Protein AF-A0A1F9M390-F1 (afdb_monomer_lite)

pLDDT: mean 76.57, std 12.79, range [40.53, 91.0]

Sequence (177 aa):
MNHLLQEVDRGLRELALLAEAMAAYKKGFNERFLNVLRVGGFAALLVFFFGDLLTKHFLGMPDTVLLAALADGTLGRQHLIGPLVGVLLVLVCMSMFVQRWLIPSYIRRSLAALDRLLPLETAYKQDLWERVRSQVQQCIATQGRRHLRTSHNRNVRRVQRFVAGDLRRLYERIKPG

Radius of gyration: 25.34 Å; chains: 1; bounding box: 54×38×75 Å

Secondary structure (DSSP, 8-state):
-HHHHHHHHHHHHHHHHHHHHHHHHHHHHHHHHHHHHHHHHHHHHHHHHHHHHHHHHHH---SS-HHHHHHTT---THHHHHHHHHHHHHHHHHHHHIIIIIHHHHHHHHHHTGGGSS---SHHHHHHHHHHHHHHHHHHHHHHHHHHHS-THHHHHHHHHIIIIIHHHHHHHHS--

Structure (mmCIF, N/CA/C/O backbone):
data_AF-A0A1F9M390-F1
#
_entry.id   AF-A0A1F9M390-F1
#
loop_
_atom_site.group_PDB
_atom_site.id
_atom_site.type_symbol
_atom_site.label_atom_id
_atom_site.label_alt_id
_atom_site.label_comp_id
_atom_site.label_asym_id
_atom_site.label_entity_id
_atom_site.label_seq_id
_atom_site.pdbx_PDB_ins_code
_atom_site.Cartn_x
_atom_site.Cartn_y
_atom_site.Cartn_z
_atom_site.occupancy
_atom_site.B_iso_or_equiv
_atom_site.auth_seq_id
_atom_site.auth_comp_id
_atom_site.auth_asym_id
_atom_site.auth_atom_id
_atom_site.pdbx_PDB_model_num
ATOM 1 N N . MET A 1 1 ? -17.502 -10.816 44.641 1.00 50.28 1 MET A N 1
ATOM 2 C CA . MET A 1 1 ? -16.683 -11.544 43.641 1.00 50.28 1 MET A CA 1
ATOM 3 C C . MET A 1 1 ? -17.261 -11.515 42.224 1.00 50.28 1 MET A C 1
ATOM 5 O O . MET A 1 1 ? -16.470 -11.393 41.302 1.00 50.28 1 MET A O 1
ATOM 9 N N . ASN A 1 2 ? -18.589 -11.528 42.022 1.00 59.47 2 ASN A N 1
ATOM 10 C CA . ASN A 1 2 ? -19.184 -11.482 40.672 1.00 59.47 2 ASN A CA 1
ATOM 11 C C . ASN A 1 2 ? -18.911 -10.191 39.873 1.00 59.47 2 ASN A C 1
ATOM 13 O O . ASN A 1 2 ? -18.670 -10.278 38.676 1.00 59.47 2 ASN A O 1
ATOM 17 N N . HIS A 1 3 ? -18.887 -9.015 40.511 1.00 60.03 3 HIS A N 1
ATOM 18 C CA . HIS A 1 3 ? -18.710 -7.736 39.802 1.00 60.03 3 HIS A CA 1
ATOM 19 C C . HIS A 1 3 ? -17.326 -7.591 39.145 1.00 60.03 3 HIS A C 1
ATOM 21 O O . HIS A 1 3 ? -17.231 -7.243 37.975 1.00 60.03 3 HIS A O 1
ATOM 27 N N . LEU A 1 4 ? -16.258 -7.957 39.867 1.00 64.06 4 LEU A N 1
ATOM 28 C CA . LEU A 1 4 ? -14.880 -7.895 39.360 1.00 64.06 4 LEU A CA 1
ATOM 29 C C . LEU A 1 4 ? -14.652 -8.845 38.176 1.00 64.06 4 LEU A C 1
ATOM 31 O O . LEU A 1 4 ? -14.002 -8.477 37.205 1.00 64.06 4 LEU A O 1
ATOM 35 N N . LEU A 1 5 ? -15.212 -10.058 38.224 1.00 69.44 5 LEU A N 1
ATOM 36 C CA . LEU A 1 5 ? -15.120 -11.010 37.111 1.00 69.44 5 LEU A CA 1
ATOM 37 C C . LEU A 1 5 ? -15.881 -10.513 35.876 1.00 69.44 5 LEU A C 1
ATOM 39 O O . LEU A 1 5 ? -15.419 -10.698 34.753 1.00 69.44 5 LEU A O 1
ATOM 43 N N . GLN A 1 6 ? -17.018 -9.850 36.080 1.00 72.56 6 GLN A N 1
ATOM 44 C CA . GLN A 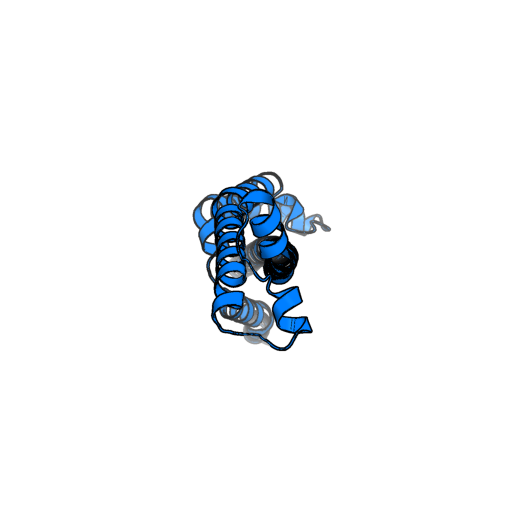1 6 ? -17.846 -9.321 35.001 1.00 72.56 6 GLN A CA 1
ATOM 45 C C . GLN A 1 6 ? -17.215 -8.087 34.334 1.00 72.56 6 GLN A C 1
ATOM 47 O O . GLN A 1 6 ? -17.271 -7.954 33.112 1.00 72.56 6 GLN A O 1
ATOM 52 N N . GLU A 1 7 ? -16.555 -7.221 35.106 1.00 75.38 7 GLU A N 1
ATOM 53 C CA . GLU A 1 7 ? -15.761 -6.101 34.583 1.00 75.38 7 GLU A CA 1
ATOM 54 C C . GLU A 1 7 ? -14.538 -6.581 33.797 1.00 75.38 7 GLU A C 1
ATOM 56 O O . GLU A 1 7 ? -14.260 -6.065 32.714 1.00 75.38 7 GLU A O 1
ATOM 61 N N . VAL A 1 8 ? -13.841 -7.607 34.296 1.00 75.06 8 VAL A N 1
ATOM 62 C CA . VAL A 1 8 ? -12.695 -8.209 33.600 1.00 75.06 8 VAL A CA 1
ATOM 63 C C . VAL A 1 8 ? -13.128 -8.887 32.298 1.00 75.06 8 VAL A C 1
ATOM 65 O O . VAL A 1 8 ? -12.497 -8.662 31.265 1.00 75.06 8 VAL A O 1
ATOM 68 N N . ASP A 1 9 ? -14.217 -9.666 32.303 1.00 74.44 9 ASP A N 1
ATOM 69 C CA . ASP A 1 9 ? -14.745 -10.304 31.086 1.00 74.44 9 ASP A CA 1
ATOM 70 C C . ASP A 1 9 ? -15.158 -9.252 30.045 1.00 74.44 9 ASP A C 1
ATOM 72 O O . ASP A 1 9 ? -14.854 -9.382 28.859 1.00 74.44 9 ASP A O 1
ATOM 76 N N . ARG A 1 10 ? -15.777 -8.153 30.489 1.00 78.50 10 ARG A N 1
ATOM 77 C CA . ARG A 1 10 ? -16.141 -7.032 29.617 1.00 78.50 10 ARG A CA 1
ATOM 78 C C . ARG A 1 10 ? -14.915 -6.342 29.019 1.00 78.50 10 ARG A C 1
ATOM 80 O O . ARG A 1 10 ? -14.861 -6.174 27.802 1.00 78.50 10 ARG A O 1
ATOM 87 N N . GLY A 1 11 ? -13.922 -6.000 29.840 1.00 76.88 11 GLY A N 1
ATOM 88 C CA . GLY A 1 11 ? -12.683 -5.372 29.375 1.00 76.88 11 GLY A CA 1
ATOM 89 C C . GLY A 1 11 ? -11.916 -6.255 28.388 1.00 76.88 11 GLY A C 1
ATOM 90 O O . GLY A 1 11 ? -11.410 -5.768 27.378 1.00 76.88 11 GLY A O 1
ATOM 91 N N . LEU A 1 12 ? -11.897 -7.573 28.611 1.00 77.31 12 LEU A N 1
ATOM 92 C CA . LEU A 1 12 ? -11.313 -8.538 27.677 1.00 77.31 12 LEU A CA 1
ATOM 93 C C . LEU A 1 12 ? -12.029 -8.543 26.323 1.00 77.31 12 LEU A C 1
ATOM 95 O O . LEU A 1 12 ? -11.367 -8.570 25.284 1.00 77.31 12 LEU A O 1
ATOM 99 N N . ARG A 1 13 ? -13.366 -8.489 26.314 1.00 78.81 13 ARG A N 1
ATOM 100 C CA . ARG A 1 13 ? -14.151 -8.436 25.070 1.00 78.81 13 ARG A CA 1
ATOM 101 C C . ARG A 1 13 ? -13.933 -7.132 24.307 1.00 78.81 13 ARG A C 1
ATOM 103 O O . ARG A 1 13 ? -13.787 -7.170 23.088 1.00 78.81 13 ARG A O 1
ATOM 110 N N . GLU A 1 14 ? -13.867 -6.000 25.003 1.00 80.81 14 GLU A N 1
ATOM 111 C CA . GLU A 1 14 ? -13.573 -4.694 24.397 1.00 80.81 14 GLU A CA 1
ATOM 112 C C . GLU A 1 14 ? -12.178 -4.680 23.753 1.00 80.81 14 GLU A C 1
ATOM 114 O O . GLU A 1 14 ? -12.012 -4.269 22.602 1.00 80.81 14 GLU A O 1
ATOM 119 N N . LEU A 1 15 ? -11.180 -5.225 24.453 1.00 78.81 15 LEU A N 1
ATOM 120 C CA . LEU A 1 15 ? -9.802 -5.311 23.972 1.00 78.81 15 LEU A CA 1
ATOM 121 C C . LEU A 1 15 ? -9.664 -6.292 22.795 1.00 78.81 15 LEU A C 1
ATOM 123 O O . LEU A 1 15 ? -8.925 -6.023 21.844 1.00 78.81 15 LEU A O 1
ATOM 127 N N . ALA A 1 16 ? -10.418 -7.395 22.810 1.00 77.50 16 ALA A N 1
ATOM 128 C CA . ALA A 1 16 ? -10.508 -8.324 21.687 1.00 77.50 16 ALA A CA 1
ATOM 129 C C . ALA A 1 16 ? -11.116 -7.656 20.443 1.00 77.50 16 ALA A C 1
ATOM 131 O O . ALA A 1 16 ? -10.563 -7.799 19.352 1.00 77.50 16 ALA A O 1
ATOM 132 N N . LEU A 1 17 ? -12.190 -6.876 20.605 1.00 82.00 17 LEU A N 1
ATOM 133 C CA . LEU A 1 17 ? -12.828 -6.146 19.506 1.00 82.00 17 LEU A CA 1
ATOM 134 C C . LEU A 1 17 ? -11.901 -5.063 18.928 1.00 82.00 17 LEU A C 1
ATOM 136 O O . LEU A 1 17 ? -11.788 -4.927 17.709 1.00 82.00 17 LEU A O 1
ATOM 140 N N . LEU A 1 18 ? -11.170 -4.342 19.785 1.00 81.19 18 LEU A N 1
ATOM 141 C CA . LEU A 1 18 ? -10.143 -3.386 19.360 1.00 81.19 18 LEU A CA 1
ATOM 142 C C . LEU A 1 18 ? -9.046 -4.081 18.542 1.00 81.19 18 LEU A C 1
ATOM 144 O O . LEU A 1 18 ? -8.651 -3.599 17.476 1.00 81.19 18 LEU A O 1
ATOM 148 N N . ALA A 1 19 ? -8.561 -5.231 19.017 1.00 77.75 19 ALA A N 1
ATOM 149 C CA . ALA A 1 19 ? -7.553 -6.017 18.315 1.00 77.75 19 ALA A CA 1
ATOM 150 C C . ALA A 1 19 ? -8.066 -6.534 16.959 1.00 77.75 19 ALA A C 1
ATOM 152 O O . ALA A 1 19 ? -7.320 -6.504 15.976 1.00 77.75 19 ALA A O 1
ATOM 153 N N . GLU A 1 20 ? -9.329 -6.961 16.885 1.00 79.50 20 GLU A N 1
ATOM 154 C CA . GLU A 1 20 ? -9.993 -7.391 15.651 1.00 79.50 20 GLU A CA 1
ATOM 155 C C . GLU A 1 20 ? -10.080 -6.234 14.640 1.00 79.50 20 GLU A C 1
ATOM 157 O O . GLU A 1 20 ? -9.647 -6.383 13.494 1.00 79.50 20 GLU A O 1
ATOM 162 N N . ALA A 1 21 ? -10.514 -5.047 15.083 1.00 82.50 21 ALA A N 1
ATOM 163 C CA . ALA A 1 21 ? -10.591 -3.842 14.254 1.00 82.50 21 ALA A CA 1
ATOM 164 C C . ALA A 1 21 ? -9.219 -3.430 13.699 1.00 82.50 21 ALA A C 1
ATOM 166 O O . ALA A 1 21 ? -9.070 -3.146 12.508 1.00 82.50 21 ALA A O 1
ATOM 167 N N . MET A 1 22 ? -8.184 -3.441 14.543 1.00 82.00 22 MET A N 1
ATOM 168 C CA . MET A 1 22 ? -6.819 -3.098 14.134 1.00 82.00 22 MET A CA 1
ATOM 169 C C . MET A 1 22 ? -6.209 -4.154 13.199 1.00 82.00 22 MET A C 1
ATOM 171 O O . MET A 1 22 ? -5.457 -3.812 12.278 1.00 82.00 22 MET A O 1
ATOM 175 N N . ALA A 1 23 ? -6.547 -5.433 13.386 1.00 79.69 23 ALA A N 1
ATOM 176 C CA . ALA A 1 23 ? -6.148 -6.503 12.479 1.00 79.69 23 ALA A CA 1
ATOM 177 C C . ALA A 1 23 ? -6.811 -6.349 11.101 1.00 79.69 23 ALA A C 1
ATOM 179 O O . ALA A 1 23 ? -6.116 -6.453 10.085 1.00 79.69 23 ALA A O 1
ATOM 180 N N . ALA A 1 24 ? -8.110 -6.038 11.059 1.00 83.75 24 ALA A N 1
ATOM 181 C CA . ALA A 1 24 ? -8.844 -5.758 9.828 1.00 83.75 24 ALA A CA 1
ATOM 182 C C . ALA A 1 24 ? -8.289 -4.519 9.106 1.00 83.75 24 ALA A C 1
ATOM 184 O O . ALA A 1 24 ? -7.985 -4.580 7.912 1.00 83.75 24 ALA A O 1
ATOM 185 N N . TYR A 1 25 ? -8.031 -3.434 9.845 1.00 84.25 25 TYR A N 1
ATOM 186 C CA . TYR A 1 25 ? -7.390 -2.222 9.330 1.00 84.25 25 TYR A CA 1
ATOM 187 C C . TYR A 1 25 ? -6.045 -2.522 8.654 1.00 84.25 25 TYR A C 1
ATOM 189 O O . TYR A 1 25 ? -5.788 -2.063 7.538 1.00 84.25 25 TYR A O 1
ATOM 197 N N . LYS A 1 26 ? -5.188 -3.331 9.286 1.00 82.81 26 LYS A N 1
ATOM 198 C CA . LYS A 1 26 ? -3.898 -3.721 8.702 1.00 82.81 26 LYS A CA 1
ATOM 199 C C . LYS A 1 26 ? -4.064 -4.648 7.493 1.00 82.81 26 LYS A C 1
ATOM 201 O O . LYS A 1 26 ? -3.341 -4.494 6.507 1.00 82.81 26 LYS A O 1
ATOM 206 N N . LYS A 1 27 ? -4.990 -5.609 7.555 1.00 83.88 27 LYS A N 1
ATOM 207 C CA . LYS A 1 27 ? -5.261 -6.547 6.456 1.00 83.88 27 LYS A CA 1
ATOM 208 C C . LYS A 1 27 ? -5.710 -5.802 5.196 1.00 83.88 27 LYS A C 1
ATOM 210 O O . LYS A 1 27 ? -5.107 -6.003 4.145 1.00 83.88 27 LYS A O 1
ATOM 215 N N . GLY A 1 28 ? -6.661 -4.875 5.323 1.00 85.94 28 GLY A N 1
ATOM 216 C CA . GLY A 1 28 ? -7.144 -4.069 4.198 1.00 85.94 28 GLY A CA 1
ATOM 217 C C . GLY A 1 28 ? -6.054 -3.195 3.562 1.00 85.94 28 GLY A C 1
ATOM 218 O O . GLY A 1 28 ? -6.028 -3.015 2.343 1.00 85.94 28 GLY A O 1
ATOM 219 N N . PHE A 1 29 ? -5.093 -2.701 4.353 1.00 86.56 29 PHE A N 1
ATOM 220 C CA . PHE A 1 29 ? -3.940 -1.986 3.805 1.00 86.56 29 PHE A CA 1
ATOM 221 C C . PHE A 1 29 ? -3.013 -2.927 3.038 1.00 86.56 29 PHE A C 1
ATOM 223 O O . PHE A 1 29 ? -2.603 -2.598 1.927 1.00 86.56 29 PHE A O 1
ATOM 230 N N . ASN A 1 30 ? -2.697 -4.092 3.610 1.00 82.19 30 ASN A N 1
ATOM 231 C CA . ASN A 1 30 ? -1.826 -5.078 2.974 1.00 82.19 30 ASN A CA 1
ATOM 232 C C . ASN A 1 30 ? -2.379 -5.541 1.625 1.00 82.19 30 ASN A C 1
ATOM 234 O O . ASN A 1 30 ? -1.611 -5.659 0.680 1.00 82.19 30 ASN A O 1
ATOM 238 N N . GLU A 1 31 ? -3.688 -5.759 1.508 1.00 86.94 31 GLU A N 1
ATOM 239 C CA . GLU A 1 31 ? -4.320 -6.123 0.235 1.00 86.94 31 GLU A CA 1
ATOM 240 C C . GLU A 1 31 ? -4.124 -5.034 -0.829 1.00 86.94 31 GLU A C 1
ATOM 242 O O . GLU A 1 31 ? -3.702 -5.323 -1.950 1.00 86.94 31 GLU A O 1
ATOM 247 N N . ARG A 1 32 ? -4.331 -3.760 -0.470 1.00 86.69 32 ARG A N 1
ATOM 248 C CA . ARG A 1 32 ? -4.083 -2.634 -1.387 1.00 86.69 32 ARG A CA 1
ATOM 249 C C . ARG A 1 32 ? -2.605 -2.481 -1.733 1.00 86.69 32 ARG A C 1
ATOM 251 O O . ARG A 1 32 ? -2.274 -2.237 -2.889 1.00 86.69 32 ARG A O 1
ATOM 258 N N . PHE A 1 33 ? -1.723 -2.634 -0.752 1.00 83.25 33 PHE A N 1
ATOM 259 C CA . PHE A 1 33 ? -0.279 -2.554 -0.945 1.00 83.25 33 PHE A CA 1
ATOM 260 C C . PHE A 1 33 ? 0.238 -3.679 -1.850 1.00 83.25 33 PHE A C 1
ATOM 262 O O . PHE A 1 33 ? 1.012 -3.412 -2.764 1.00 83.25 33 PHE A O 1
ATOM 269 N N . LEU A 1 34 ? -0.240 -4.913 -1.663 1.00 82.62 34 LEU A N 1
ATOM 270 C CA . LEU A 1 34 ? 0.070 -6.044 -2.540 1.00 82.62 34 LEU A CA 1
ATOM 271 C C . LEU A 1 34 ? -0.430 -5.807 -3.964 1.00 82.62 34 LEU A C 1
ATOM 273 O O . LEU A 1 34 ? 0.259 -6.173 -4.912 1.00 82.62 34 LEU A O 1
ATOM 277 N N . ASN A 1 35 ? -1.591 -5.170 -4.127 1.00 85.12 35 ASN A N 1
ATOM 278 C CA . ASN A 1 35 ? -2.082 -4.816 -5.452 1.00 85.12 35 ASN A CA 1
ATOM 279 C C . ASN A 1 35 ? -1.173 -3.776 -6.132 1.00 85.12 35 ASN A C 1
ATOM 281 O O . ASN A 1 35 ? -0.812 -3.944 -7.292 1.00 85.12 35 ASN A O 1
ATOM 285 N N . VAL A 1 36 ? -0.713 -2.756 -5.396 1.00 82.88 36 VAL A N 1
ATOM 286 C CA . VAL A 1 36 ? 0.272 -1.779 -5.905 1.00 82.88 36 VAL A CA 1
ATOM 287 C C . VAL A 1 36 ? 1.598 -2.454 -6.262 1.00 82.88 36 VAL A C 1
ATOM 289 O O . VAL A 1 36 ? 2.133 -2.188 -7.334 1.00 82.88 36 VAL A O 1
ATOM 292 N N . LEU A 1 37 ? 2.104 -3.356 -5.415 1.00 80.38 37 LEU A N 1
ATOM 293 C CA . LEU A 1 37 ? 3.309 -4.138 -5.706 1.00 80.38 37 LEU A CA 1
ATOM 294 C C . LEU A 1 37 ? 3.145 -5.002 -6.955 1.00 80.38 37 LEU A C 1
ATOM 296 O O . LEU A 1 37 ? 4.054 -5.052 -7.774 1.00 80.38 37 LEU A O 1
ATOM 300 N N . ARG A 1 38 ? 1.995 -5.663 -7.121 1.00 85.25 38 ARG A N 1
ATOM 301 C CA . ARG A 1 38 ? 1.702 -6.472 -8.307 1.00 85.25 38 ARG A CA 1
ATOM 302 C C . ARG A 1 38 ? 1.701 -5.599 -9.558 1.00 85.25 38 ARG A C 1
ATOM 304 O O . ARG A 1 38 ? 2.443 -5.886 -10.489 1.00 85.25 38 ARG A O 1
ATOM 311 N N . VAL A 1 39 ? 0.915 -4.522 -9.562 1.00 87.44 39 VAL A N 1
ATOM 312 C CA . VAL A 1 39 ? 0.786 -3.619 -10.715 1.00 87.44 39 VAL A CA 1
ATOM 313 C C . VAL A 1 39 ? 2.121 -2.971 -11.065 1.00 87.44 39 VAL A C 1
ATOM 315 O O . VAL A 1 39 ? 2.525 -3.001 -12.222 1.00 87.44 39 VAL A O 1
ATOM 318 N N . GLY A 1 40 ? 2.841 -2.412 -10.093 1.00 84.12 40 GLY A N 1
ATOM 319 C CA . GLY A 1 40 ? 4.117 -1.779 -10.409 1.00 84.12 40 GLY A CA 1
ATOM 320 C C . GLY A 1 40 ? 5.266 -2.772 -10.604 1.00 84.12 40 GLY A C 1
ATOM 321 O O . GLY A 1 40 ? 6.232 -2.421 -11.265 1.00 84.12 40 GLY A O 1
ATOM 322 N N . GLY A 1 41 ? 5.151 -4.017 -10.131 1.00 81.88 41 GLY A N 1
ATOM 323 C CA . GLY A 1 41 ? 6.033 -5.115 -10.535 1.00 81.88 41 GLY A CA 1
ATOM 324 C C . GLY A 1 41 ? 5.855 -5.468 -12.014 1.00 81.88 41 GLY A C 1
ATOM 325 O O . GLY A 1 41 ? 6.841 -5.564 -12.741 1.00 81.88 41 GLY A O 1
ATOM 326 N N . PHE A 1 42 ? 4.608 -5.557 -12.491 1.00 90.31 42 PHE A N 1
ATOM 327 C CA . PHE A 1 42 ? 4.317 -5.671 -13.925 1.00 90.31 42 PHE A CA 1
ATOM 328 C C . PHE A 1 42 ? 4.831 -4.460 -14.710 1.00 90.31 42 PHE A C 1
ATOM 330 O O . PHE A 1 42 ? 5.457 -4.633 -15.751 1.00 90.31 42 PHE A O 1
ATOM 337 N N . ALA A 1 43 ? 4.634 -3.241 -14.201 1.00 89.56 43 ALA A N 1
ATOM 338 C CA . ALA A 1 43 ? 5.160 -2.037 -14.842 1.00 89.56 43 ALA A CA 1
ATOM 339 C C . ALA A 1 43 ? 6.697 -2.041 -14.910 1.00 89.56 43 ALA A C 1
ATOM 341 O O . ALA A 1 43 ? 7.260 -1.679 -15.936 1.00 89.56 43 ALA A O 1
ATOM 342 N N . ALA A 1 44 ? 7.378 -2.488 -13.852 1.00 86.50 44 ALA A N 1
ATOM 343 C CA . ALA A 1 44 ? 8.831 -2.614 -13.834 1.00 86.50 44 ALA A CA 1
ATOM 344 C C . ALA A 1 44 ? 9.323 -3.632 -14.869 1.00 86.50 44 ALA A C 1
ATOM 346 O O . ALA A 1 44 ? 10.281 -3.346 -15.578 1.00 86.50 44 ALA A O 1
ATOM 347 N N . LEU A 1 45 ? 8.647 -4.777 -15.011 1.00 88.81 45 LEU A N 1
ATOM 348 C CA . LEU A 1 45 ? 8.959 -5.748 -16.065 1.00 88.81 45 LEU A CA 1
ATOM 349 C C . LEU A 1 45 ? 8.783 -5.142 -17.460 1.00 88.81 45 LEU A C 1
ATOM 351 O O . LEU A 1 45 ? 9.669 -5.277 -18.298 1.00 88.81 45 LEU A O 1
ATOM 355 N N . LEU A 1 46 ? 7.681 -4.431 -17.704 1.00 91.00 46 LEU A N 1
ATOM 356 C CA . LEU A 1 46 ? 7.461 -3.759 -18.985 1.00 91.00 46 LEU A CA 1
ATOM 357 C C . LEU A 1 46 ? 8.552 -2.724 -19.275 1.00 91.00 46 LEU A C 1
ATOM 359 O O . LEU A 1 46 ? 9.103 -2.712 -20.369 1.00 91.00 46 LEU A O 1
ATOM 363 N N . VAL A 1 47 ? 8.916 -1.899 -18.294 1.00 89.56 47 VAL A N 1
ATOM 364 C CA . VAL A 1 47 ? 9.995 -0.911 -18.446 1.00 89.56 47 VAL A CA 1
ATOM 365 C C . VAL A 1 47 ? 11.358 -1.581 -18.628 1.00 89.56 47 VAL A C 1
ATOM 367 O O . VAL A 1 47 ? 12.190 -1.062 -19.362 1.00 89.56 47 VAL A O 1
ATOM 370 N N . PHE A 1 48 ? 11.596 -2.741 -18.022 1.00 87.25 48 PHE A N 1
ATOM 371 C CA . PHE A 1 48 ? 12.838 -3.482 -18.223 1.00 87.25 48 PHE A CA 1
ATOM 372 C C . PHE A 1 48 ? 12.985 -3.972 -19.670 1.00 87.25 48 PHE A C 1
ATOM 374 O O . PHE A 1 48 ? 14.035 -3.792 -20.273 1.00 87.25 48 PHE A O 1
ATOM 381 N N . PHE A 1 49 ? 11.939 -4.572 -20.240 1.00 86.94 49 PHE A N 1
ATOM 382 C CA . PHE A 1 49 ? 12.016 -5.144 -21.589 1.00 86.94 49 PHE A CA 1
ATOM 383 C C . PHE A 1 49 ? 11.786 -4.134 -22.714 1.00 86.94 49 PHE A C 1
ATOM 385 O O . PHE A 1 49 ? 12.306 -4.329 -23.805 1.00 86.94 49 PHE A O 1
ATOM 392 N N . PHE A 1 50 ? 10.983 -3.097 -22.470 1.00 87.81 50 PHE A N 1
ATOM 393 C CA . PHE A 1 50 ? 10.535 -2.157 -23.503 1.00 87.81 50 PHE A CA 1
ATOM 394 C C . PHE A 1 50 ? 10.919 -0.702 -23.218 1.00 87.81 50 PHE A C 1
ATOM 396 O O . PHE A 1 50 ? 10.650 0.180 -24.034 1.00 87.81 50 PHE A O 1
ATOM 403 N N . GLY A 1 51 ? 11.507 -0.402 -22.058 1.00 83.69 51 GLY A N 1
ATOM 404 C CA . GLY A 1 51 ? 11.858 0.973 -21.698 1.00 83.69 51 GLY A CA 1
ATOM 405 C C . GLY A 1 51 ? 12.928 1.560 -22.611 1.00 83.69 51 GLY A C 1
ATOM 406 O O . GLY A 1 51 ? 12.869 2.738 -22.947 1.00 83.69 51 GLY A O 1
ATOM 407 N N . ASP A 1 52 ? 13.858 0.733 -23.067 1.00 83.19 52 ASP A N 1
ATOM 408 C CA . ASP A 1 52 ? 14.927 1.101 -23.992 1.00 83.19 52 ASP A CA 1
ATOM 409 C C . ASP A 1 52 ? 14.443 1.357 -25.431 1.00 83.19 52 ASP A C 1
ATOM 411 O O . ASP A 1 52 ? 15.018 2.183 -26.137 1.00 83.19 52 ASP A O 1
ATOM 415 N N . LEU A 1 53 ? 13.353 0.716 -25.862 1.00 84.06 53 LEU A N 1
ATOM 416 C CA . LEU A 1 53 ? 12.667 1.042 -27.116 1.00 84.06 53 LEU A CA 1
ATOM 417 C C . LEU A 1 53 ? 12.091 2.457 -27.067 1.00 84.06 53 LEU A C 1
ATOM 419 O O . LEU A 1 53 ? 12.230 3.216 -28.026 1.00 84.06 53 LEU A O 1
ATOM 423 N N . LEU A 1 54 ? 11.480 2.827 -25.938 1.00 81.94 54 LEU A N 1
ATOM 424 C CA . LEU A 1 54 ? 10.968 4.180 -25.733 1.00 81.94 54 LEU A CA 1
ATOM 425 C C . LEU A 1 54 ? 12.116 5.190 -25.691 1.00 81.94 54 LEU A C 1
ATOM 427 O O . LEU A 1 54 ? 12.049 6.206 -26.380 1.00 81.94 54 LEU A O 1
ATOM 431 N N . THR A 1 55 ? 13.197 4.917 -24.953 1.00 80.94 55 THR A N 1
ATOM 432 C CA . THR A 1 55 ? 14.344 5.837 -24.941 1.00 80.94 55 THR A CA 1
ATOM 433 C C . THR A 1 55 ? 14.987 5.950 -26.316 1.00 80.94 55 THR A C 1
ATOM 435 O O . THR A 1 55 ? 15.313 7.059 -26.722 1.00 80.94 55 THR A O 1
ATOM 438 N N . LYS A 1 56 ? 15.095 4.860 -27.084 1.00 83.44 56 LYS A N 1
ATOM 439 C CA . LYS A 1 56 ? 15.626 4.917 -28.450 1.00 83.44 56 LYS A CA 1
ATOM 440 C C . LYS A 1 56 ? 14.744 5.768 -29.356 1.00 83.44 56 LYS A C 1
ATOM 442 O O . LYS A 1 56 ? 15.264 6.561 -30.133 1.00 83.44 56 LYS A O 1
ATOM 447 N N . HIS A 1 57 ? 13.425 5.648 -29.227 1.00 83.88 57 HIS A N 1
ATOM 448 C CA . HIS A 1 57 ? 12.482 6.431 -30.020 1.00 83.88 57 HIS A CA 1
ATOM 449 C C . HIS A 1 57 ? 12.519 7.933 -29.688 1.00 83.88 57 HIS A C 1
ATOM 451 O O . HIS A 1 57 ? 12.473 8.753 -30.599 1.00 83.88 57 HIS A O 1
ATOM 457 N N . PHE A 1 58 ? 12.629 8.304 -28.407 1.00 83.38 58 PHE A N 1
ATOM 458 C CA . PHE A 1 58 ? 12.585 9.711 -27.979 1.00 83.38 58 PHE A CA 1
ATOM 459 C C . PHE A 1 58 ? 13.954 10.403 -27.908 1.00 83.38 58 PHE A C 1
ATOM 461 O O . PHE A 1 58 ? 14.044 11.602 -28.152 1.00 83.38 58 PHE A O 1
ATOM 468 N N . LEU A 1 59 ? 15.007 9.677 -27.533 1.00 81.25 59 LEU A N 1
ATOM 469 C CA . LEU A 1 59 ? 16.345 10.214 -27.244 1.00 81.25 59 LEU A CA 1
ATOM 470 C C . LEU A 1 59 ? 17.402 9.738 -28.252 1.00 81.25 59 LEU A C 1
ATOM 472 O O . LEU A 1 59 ? 18.553 10.155 -28.160 1.00 81.25 59 LEU A O 1
ATOM 476 N N . GLY A 1 60 ? 17.047 8.847 -29.185 1.00 76.56 60 GLY A N 1
ATOM 477 C CA . GLY A 1 60 ? 17.980 8.285 -30.168 1.00 76.56 60 GLY A CA 1
ATOM 478 C C . GLY A 1 60 ? 18.998 7.295 -29.587 1.00 76.56 60 GLY A C 1
ATOM 479 O O . GLY A 1 60 ? 19.866 6.829 -30.314 1.00 76.56 60 GLY A O 1
ATOM 480 N N . MET A 1 61 ? 18.898 6.956 -28.297 1.00 73.12 61 MET A N 1
ATOM 481 C CA . MET A 1 61 ? 19.808 6.051 -27.584 1.00 73.12 61 MET A CA 1
ATOM 482 C C . MET A 1 61 ? 19.021 4.967 -26.832 1.00 73.12 61 MET A C 1
ATOM 484 O O . MET A 1 61 ? 17.954 5.268 -26.288 1.00 73.12 61 MET A O 1
ATOM 488 N N . PRO A 1 62 ? 19.540 3.735 -26.681 1.00 69.31 62 PRO A N 1
ATOM 489 C CA . PRO A 1 62 ? 20.840 3.223 -27.143 1.00 69.31 62 PRO A CA 1
ATOM 490 C C . PRO A 1 62 ? 20.831 2.727 -28.605 1.00 69.31 62 PRO A C 1
ATOM 492 O O . PRO A 1 62 ? 19.775 2.405 -29.148 1.00 69.31 62 PRO A O 1
ATOM 495 N N . ASP A 1 63 ? 22.013 2.608 -29.229 1.00 74.50 63 ASP A N 1
ATOM 496 C CA . ASP A 1 63 ? 22.169 2.117 -30.615 1.00 74.50 63 ASP A CA 1
ATOM 497 C C . ASP A 1 63 ? 21.555 0.721 -30.805 1.00 74.50 63 ASP A C 1
ATOM 499 O O . ASP A 1 63 ? 20.822 0.459 -31.765 1.00 74.50 63 ASP A O 1
ATOM 503 N N . THR A 1 64 ? 21.776 -0.159 -29.829 1.00 77.00 64 THR A N 1
ATOM 504 C CA . THR A 1 64 ? 21.232 -1.519 -29.763 1.00 77.00 64 THR A CA 1
ATOM 505 C C . THR A 1 64 ? 20.384 -1.686 -28.506 1.00 77.00 64 THR A C 1
ATOM 507 O O . THR A 1 64 ? 20.858 -1.538 -27.377 1.00 77.00 64 THR A O 1
ATOM 510 N N . VAL A 1 65 ? 19.104 -1.992 -28.720 1.00 84.62 65 VAL A N 1
ATOM 511 C CA . VAL A 1 65 ? 18.135 -2.269 -27.651 1.00 84.62 65 VAL A CA 1
ATOM 512 C C . VAL A 1 65 ? 18.352 -3.673 -27.088 1.00 84.62 65 VAL A C 1
ATOM 514 O O . VAL A 1 65 ? 18.763 -4.578 -27.811 1.00 84.62 65 VAL A O 1
ATOM 517 N N . LEU A 1 66 ? 18.054 -3.861 -25.807 1.00 83.38 66 LEU A N 1
ATOM 518 C CA . LEU A 1 66 ? 18.130 -5.102 -25.044 1.00 83.38 66 LEU A CA 1
ATOM 519 C C . LEU A 1 66 ? 17.485 -6.266 -25.793 1.00 83.38 66 LEU A C 1
ATOM 521 O O . LEU A 1 66 ? 18.106 -7.315 -25.914 1.00 83.38 66 LEU A O 1
ATOM 525 N N . LEU A 1 67 ? 16.261 -6.095 -26.302 1.00 84.50 67 LEU A N 1
ATOM 526 C CA . LEU A 1 67 ? 15.557 -7.169 -27.011 1.00 84.50 67 LEU A CA 1
ATOM 527 C C . LEU A 1 67 ? 16.278 -7.589 -28.298 1.00 8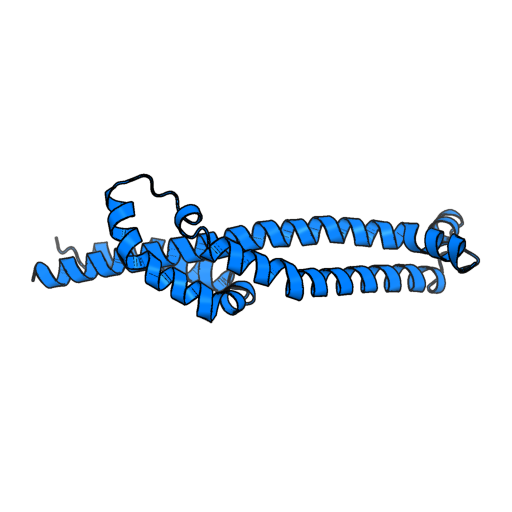4.50 67 LEU A C 1
ATOM 529 O O . LEU A 1 67 ? 16.335 -8.779 -28.594 1.00 84.50 67 LEU A O 1
ATOM 533 N N . ALA A 1 68 ? 16.867 -6.637 -29.025 1.00 82.06 68 ALA A N 1
ATOM 534 C CA . ALA A 1 68 ? 17.662 -6.927 -30.216 1.00 82.06 68 ALA A CA 1
ATOM 535 C C . ALA A 1 68 ? 18.982 -7.616 -29.839 1.00 82.06 68 ALA A C 1
ATOM 537 O O . ALA A 1 68 ? 19.301 -8.666 -30.378 1.00 82.06 68 ALA A O 1
ATOM 538 N N . ALA A 1 69 ? 19.692 -7.107 -28.827 1.00 83.69 69 ALA A N 1
ATOM 539 C CA . ALA A 1 69 ? 20.931 -7.712 -28.334 1.00 83.69 69 ALA A CA 1
ATOM 540 C C . ALA A 1 69 ? 20.719 -9.125 -27.751 1.00 83.69 69 ALA A C 1
ATOM 542 O O . ALA A 1 69 ? 21.598 -9.980 -27.849 1.00 83.69 69 ALA A O 1
ATOM 543 N N . LEU A 1 70 ? 19.553 -9.384 -27.149 1.00 85.25 70 LEU A N 1
ATOM 544 C CA . LEU A 1 70 ? 19.156 -10.706 -26.664 1.00 85.25 70 LEU A CA 1
ATOM 545 C C . LEU A 1 70 ? 18.869 -11.667 -27.823 1.00 85.25 70 LEU A C 1
ATOM 547 O O . LEU A 1 70 ? 19.289 -12.819 -27.756 1.00 85.25 70 LEU A O 1
ATOM 551 N N . ALA A 1 71 ? 18.182 -11.201 -28.869 1.00 87.12 71 ALA A N 1
ATOM 552 C CA . ALA A 1 71 ? 17.889 -12.000 -30.058 1.00 87.12 71 ALA A CA 1
ATOM 553 C C . ALA A 1 71 ? 19.157 -12.331 -30.862 1.00 87.12 71 ALA A C 1
ATOM 555 O O . ALA A 1 71 ? 19.321 -13.465 -31.306 1.00 87.12 71 ALA A O 1
ATOM 556 N N . ASP A 1 72 ? 20.079 -11.373 -30.972 1.00 86.56 72 ASP A N 1
ATOM 557 C CA . ASP A 1 72 ? 21.338 -11.520 -31.710 1.00 86.56 72 ASP A CA 1
ATOM 558 C C . ASP A 1 72 ? 22.431 -12.249 -30.903 1.00 86.56 72 ASP A C 1
ATOM 560 O O . ASP A 1 72 ? 23.530 -12.481 -31.403 1.00 86.56 72 ASP A O 1
ATOM 564 N N . GLY A 1 73 ? 22.170 -12.592 -29.635 1.00 83.75 73 GLY A N 1
ATOM 565 C CA . GLY A 1 73 ? 23.134 -13.262 -28.754 1.00 83.75 73 GLY A CA 1
ATOM 566 C C . GLY A 1 73 ? 24.331 -12.395 -28.337 1.00 83.75 73 GLY A C 1
ATOM 567 O O . GLY A 1 73 ? 25.284 -12.898 -27.745 1.00 83.75 73 GLY A O 1
ATOM 568 N N . THR A 1 74 ? 24.290 -11.087 -28.595 1.00 84.88 74 THR A N 1
ATOM 569 C CA . THR A 1 74 ? 25.372 -10.122 -28.325 1.00 84.88 74 THR A CA 1
ATOM 570 C C . THR A 1 74 ? 25.221 -9.427 -26.967 1.00 84.88 74 THR A C 1
ATOM 572 O O . THR A 1 74 ? 25.706 -8.315 -26.751 1.00 84.88 74 THR A O 1
ATOM 575 N N . LEU A 1 75 ? 24.543 -10.078 -26.017 1.00 82.44 75 LEU A N 1
ATOM 576 C CA . LEU A 1 75 ? 24.138 -9.483 -24.745 1.00 82.44 75 LEU A CA 1
ATOM 577 C C . LEU A 1 75 ? 25.339 -9.179 -23.830 1.00 82.44 75 LEU A C 1
ATOM 579 O O . LEU A 1 75 ? 25.789 -9.995 -23.029 1.00 82.44 75 LEU A O 1
ATOM 583 N N . GLY A 1 76 ? 25.848 -7.955 -23.933 1.00 82.69 76 GLY A N 1
ATOM 584 C CA . GLY A 1 76 ? 26.805 -7.351 -23.009 1.00 82.69 76 GLY A CA 1
ATOM 585 C C . GLY A 1 76 ? 26.163 -6.615 -21.822 1.00 82.69 76 GLY A C 1
ATOM 586 O O . GLY A 1 76 ? 24.987 -6.249 -21.826 1.00 82.69 76 GLY A O 1
ATOM 587 N N . ARG A 1 77 ? 26.977 -6.310 -20.800 1.00 79.88 77 ARG A N 1
ATOM 588 C CA . ARG A 1 77 ? 26.546 -5.580 -19.583 1.00 79.88 77 ARG A CA 1
ATOM 589 C C . ARG A 1 77 ? 25.950 -4.203 -19.890 1.00 79.88 77 ARG A C 1
ATOM 591 O O . ARG A 1 77 ? 25.057 -3.752 -19.182 1.00 79.88 77 ARG A O 1
ATOM 598 N N . GLN A 1 78 ? 26.427 -3.558 -20.951 1.00 80.81 78 GLN A N 1
ATOM 599 C CA . GLN A 1 78 ? 25.982 -2.236 -21.394 1.00 80.81 78 GLN A CA 1
ATOM 600 C C . GLN A 1 78 ? 24.489 -2.184 -21.761 1.00 80.81 78 GLN A C 1
ATOM 602 O O . GLN A 1 78 ? 23.835 -1.187 -21.469 1.00 80.81 78 GLN A O 1
ATOM 607 N N . HIS A 1 79 ? 23.917 -3.273 -22.290 1.00 80.19 79 HIS A N 1
ATOM 608 C CA . HIS A 1 79 ? 22.498 -3.322 -22.670 1.00 80.19 79 HIS A CA 1
ATOM 609 C C . HIS A 1 79 ? 21.562 -3.465 -21.461 1.00 80.19 79 HIS A C 1
ATOM 611 O O . HIS A 1 79 ? 20.368 -3.219 -21.580 1.00 80.19 79 HIS A O 1
ATOM 617 N N . LEU A 1 80 ? 22.090 -3.826 -20.284 1.00 80.12 80 LEU A N 1
ATOM 618 C CA . LEU A 1 80 ? 21.306 -3.987 -19.054 1.00 80.12 80 LEU A CA 1
ATOM 619 C C . LEU A 1 80 ? 21.207 -2.696 -18.232 1.00 80.12 80 LEU A C 1
ATOM 621 O O . LEU A 1 80 ? 20.285 -2.559 -17.432 1.00 80.12 80 LEU A O 1
ATOM 625 N N . ILE A 1 81 ? 22.127 -1.742 -18.415 1.00 83.31 81 ILE A N 1
ATOM 626 C CA . ILE A 1 81 ? 22.198 -0.526 -17.587 1.00 83.31 81 ILE A CA 1
ATOM 627 C C . ILE A 1 81 ? 20.933 0.323 -17.755 1.00 83.31 81 ILE A C 1
ATOM 629 O O . ILE A 1 81 ? 20.309 0.686 -16.760 1.00 83.31 81 ILE A O 1
ATOM 633 N N . GLY A 1 82 ? 20.527 0.602 -18.998 1.00 82.44 82 GLY A N 1
ATOM 634 C CA . GLY A 1 82 ? 19.327 1.395 -19.294 1.00 82.44 82 GLY A CA 1
ATOM 635 C C . GLY A 1 82 ? 18.054 0.796 -18.679 1.00 82.44 82 GLY A C 1
ATOM 636 O O . GLY A 1 82 ? 17.414 1.455 -17.854 1.00 82.44 82 GLY A O 1
ATOM 637 N N . PRO A 1 83 ? 17.726 -0.472 -18.988 1.00 84.25 83 PRO A N 1
ATOM 638 C CA . PRO A 1 83 ? 16.629 -1.206 -18.361 1.00 84.25 83 PRO A CA 1
ATOM 639 C C . PRO A 1 83 ? 16.643 -1.188 -16.830 1.00 84.25 83 PRO A C 1
ATOM 641 O O . PRO A 1 83 ? 15.608 -0.953 -16.204 1.00 84.25 83 PRO A O 1
ATOM 644 N N . LEU A 1 84 ? 17.808 -1.387 -16.203 1.00 83.50 84 LEU A N 1
ATOM 645 C CA . LEU A 1 84 ? 17.940 -1.363 -14.743 1.00 83.50 84 LEU A CA 1
ATOM 646 C C . LEU A 1 84 ? 17.650 0.020 -14.152 1.00 83.50 84 LEU A C 1
ATOM 648 O O . LEU A 1 84 ? 16.965 0.113 -13.132 1.00 83.50 84 LEU A O 1
ATOM 652 N N . VAL A 1 85 ? 18.123 1.093 -14.792 1.00 85.38 85 VAL A N 1
ATOM 653 C CA . VAL A 1 85 ? 17.800 2.469 -14.386 1.00 85.38 85 VAL A CA 1
ATOM 654 C C . VAL A 1 85 ? 16.295 2.723 -14.510 1.00 85.38 85 VAL A C 1
ATOM 656 O O . VAL A 1 85 ? 15.693 3.279 -13.590 1.00 85.38 85 VAL A O 1
ATOM 659 N N . GLY A 1 86 ? 15.664 2.255 -15.589 1.00 84.19 86 GLY A N 1
ATOM 660 C CA . GLY A 1 86 ? 14.215 2.344 -15.776 1.00 84.19 86 GLY A CA 1
ATOM 661 C C . GLY A 1 86 ? 13.432 1.631 -14.669 1.00 84.19 86 GLY A C 1
ATOM 662 O O . GLY A 1 86 ? 12.527 2.215 -14.069 1.00 84.19 86 GLY A O 1
ATOM 663 N N . VAL A 1 87 ? 13.818 0.401 -14.324 1.00 83.62 87 VAL A N 1
ATOM 664 C CA . VAL A 1 87 ? 13.230 -0.341 -13.195 1.00 83.62 87 VAL A CA 1
ATOM 665 C C . VAL A 1 87 ? 13.397 0.424 -11.885 1.00 83.62 87 VAL A C 1
ATOM 667 O O . VAL A 1 87 ? 12.442 0.553 -11.117 1.00 83.62 87 VAL A O 1
ATOM 670 N N . LEU A 1 88 ? 14.589 0.964 -11.628 1.00 82.00 88 LEU A N 1
ATOM 671 C CA . LEU A 1 88 ? 14.866 1.717 -10.409 1.00 82.00 88 LEU A CA 1
ATOM 672 C C . LEU A 1 88 ? 13.977 2.963 -10.310 1.00 82.00 88 LEU A C 1
ATOM 674 O O . LEU A 1 88 ? 13.415 3.223 -9.246 1.00 82.00 88 LEU A O 1
ATOM 678 N N . LEU A 1 89 ? 13.764 3.678 -11.418 1.00 86.00 89 LEU A N 1
ATOM 679 C CA . LEU A 1 89 ? 12.825 4.800 -11.477 1.00 86.00 89 LEU A CA 1
ATOM 680 C C . LEU A 1 89 ? 11.391 4.369 -11.151 1.00 86.00 89 LEU A C 1
ATOM 682 O O . LEU A 1 89 ? 10.729 5.023 -10.345 1.00 86.00 89 LEU A O 1
ATOM 686 N N . VAL A 1 90 ? 10.918 3.246 -11.700 1.00 84.94 90 VAL A N 1
ATOM 687 C CA . VAL A 1 90 ? 9.585 2.706 -11.376 1.00 84.94 90 VAL A CA 1
ATOM 688 C C . VAL A 1 90 ? 9.463 2.400 -9.881 1.00 84.94 90 VAL A C 1
ATOM 690 O O . VAL A 1 90 ? 8.461 2.763 -9.260 1.00 84.94 90 VAL A O 1
ATOM 693 N N . LEU A 1 91 ? 10.484 1.788 -9.275 1.00 79.75 91 LEU A N 1
ATOM 694 C CA . LEU A 1 91 ? 10.497 1.484 -7.841 1.00 79.75 91 LEU A CA 1
ATOM 695 C C . LEU A 1 91 ? 10.487 2.753 -6.977 1.00 79.75 91 LEU A C 1
ATOM 697 O O . LEU A 1 91 ? 9.763 2.808 -5.978 1.00 79.75 91 LEU A O 1
ATOM 701 N N . VAL A 1 92 ? 11.238 3.788 -7.364 1.00 81.31 92 VAL A N 1
ATOM 702 C CA . VAL A 1 92 ? 11.238 5.092 -6.680 1.00 81.31 92 VAL A CA 1
ATOM 703 C C . VAL A 1 92 ? 9.859 5.746 -6.776 1.00 81.31 92 VAL A C 1
ATOM 705 O O . VAL A 1 92 ? 9.286 6.116 -5.748 1.00 81.31 92 VAL A O 1
ATOM 708 N N . CYS A 1 93 ? 9.281 5.815 -7.977 1.00 84.25 93 CYS A N 1
ATOM 709 C CA . CYS A 1 93 ? 7.941 6.356 -8.209 1.00 84.25 93 CYS A CA 1
ATOM 710 C C . CYS A 1 93 ? 6.878 5.608 -7.394 1.00 84.25 93 CYS A C 1
ATOM 712 O O . CYS A 1 93 ? 6.041 6.231 -6.738 1.00 84.25 93 CYS A O 1
ATOM 714 N N . MET A 1 94 ? 6.942 4.274 -7.364 1.00 80.31 94 MET A N 1
ATOM 715 C CA . MET A 1 94 ? 6.047 3.444 -6.558 1.00 80.31 94 MET A CA 1
ATOM 716 C C . MET A 1 94 ? 6.210 3.734 -5.060 1.00 80.31 94 MET A C 1
ATOM 718 O O . MET A 1 94 ? 5.216 3.922 -4.356 1.00 80.31 94 MET A O 1
ATOM 722 N N . SER A 1 95 ? 7.446 3.801 -4.562 1.00 76.69 95 SER A N 1
ATOM 723 C CA . SER A 1 95 ? 7.736 4.114 -3.159 1.00 76.69 95 SER A CA 1
ATOM 724 C C . SER A 1 95 ? 7.159 5.477 -2.765 1.00 76.69 95 SER A C 1
ATOM 726 O O . SER A 1 95 ? 6.446 5.592 -1.761 1.00 76.69 95 SER A O 1
ATOM 728 N N . MET A 1 96 ? 7.371 6.500 -3.599 1.00 81.81 96 MET A N 1
ATOM 729 C CA . MET A 1 96 ? 6.808 7.836 -3.397 1.00 81.81 96 MET A CA 1
ATOM 730 C C . MET A 1 96 ? 5.278 7.822 -3.424 1.00 81.81 96 MET A C 1
ATOM 732 O O . MET A 1 96 ? 4.644 8.423 -2.551 1.00 81.81 96 MET A O 1
ATOM 736 N N . PHE A 1 97 ? 4.672 7.106 -4.374 1.00 85.62 97 PHE A N 1
ATOM 737 C CA . PHE A 1 97 ? 3.223 6.951 -4.462 1.00 85.62 97 PHE A CA 1
ATOM 738 C C . PHE A 1 97 ? 2.646 6.331 -3.184 1.00 85.62 97 PHE A C 1
ATOM 740 O O . PHE A 1 97 ? 1.710 6.869 -2.585 1.00 85.62 97 PHE A O 1
ATOM 747 N N . VAL A 1 98 ? 3.245 5.242 -2.698 1.00 79.94 98 VAL A N 1
ATOM 748 C CA . VAL A 1 98 ? 2.802 4.577 -1.468 1.00 79.94 98 VAL A CA 1
ATOM 749 C C . VAL A 1 98 ? 2.906 5.518 -0.268 1.00 79.94 98 VAL A C 1
ATOM 751 O O . VAL A 1 98 ? 1.956 5.654 0.508 1.00 79.94 98 VAL A O 1
ATOM 754 N N . GLN A 1 99 ? 4.046 6.192 -0.114 1.00 77.69 99 GLN A N 1
ATOM 755 C CA . GLN A 1 99 ? 4.310 7.043 1.044 1.00 77.69 99 GLN A CA 1
ATOM 756 C C . GLN A 1 99 ? 3.444 8.302 1.078 1.00 77.69 99 GLN A C 1
ATOM 758 O O . GLN A 1 99 ? 2.991 8.698 2.156 1.00 77.69 99 GLN A O 1
ATOM 763 N N . ARG A 1 100 ? 3.240 8.936 -0.079 1.00 85.12 100 ARG A N 1
ATOM 764 C CA . ARG A 1 100 ? 2.628 10.265 -0.176 1.00 85.12 100 ARG A CA 1
ATOM 765 C C . ARG A 1 100 ? 1.139 10.223 -0.503 1.00 85.12 100 ARG A C 1
ATOM 767 O O . ARG A 1 100 ? 0.430 11.151 -0.132 1.00 85.12 100 ARG A O 1
ATOM 774 N N . TRP A 1 101 ? 0.656 9.146 -1.121 1.00 89.44 101 TRP A N 1
ATOM 775 C CA . TRP A 1 101 ? -0.733 9.037 -1.570 1.00 89.44 101 TRP A CA 1
ATOM 776 C C . TRP A 1 101 ? -1.459 7.866 -0.912 1.00 89.44 101 TRP A C 1
ATOM 778 O O . TRP A 1 101 ? -2.488 8.073 -0.264 1.00 89.44 101 TRP A O 1
ATOM 788 N N . LEU A 1 102 ? -0.926 6.643 -1.010 1.00 85.94 102 LEU A N 1
ATOM 789 C CA . LEU A 1 102 ? -1.633 5.444 -0.541 1.00 85.94 102 LEU A CA 1
ATOM 790 C C . LEU A 1 102 ? -1.856 5.452 0.976 1.00 85.94 102 LEU A C 1
ATOM 792 O O . LEU A 1 102 ? -2.985 5.300 1.430 1.00 85.94 102 LEU A O 1
ATOM 796 N N . ILE A 1 103 ? -0.797 5.653 1.764 1.00 83.88 103 ILE A N 1
ATOM 797 C CA . ILE A 1 103 ? -0.876 5.659 3.232 1.00 83.88 103 ILE A CA 1
ATOM 798 C C . ILE A 1 103 ? -1.839 6.739 3.758 1.00 83.88 103 ILE A C 1
ATOM 800 O O . ILE A 1 103 ? -2.770 6.387 4.486 1.00 83.88 103 ILE A O 1
ATOM 804 N N . PRO A 1 104 ? -1.675 8.037 3.424 1.00 87.06 104 PRO A N 1
ATOM 805 C CA . PRO A 1 104 ? -2.547 9.071 3.977 1.00 87.06 104 PRO A CA 1
ATOM 806 C C . PRO A 1 104 ? -3.994 8.933 3.498 1.00 87.06 104 PRO A C 1
ATOM 808 O O . PRO A 1 104 ? -4.913 9.121 4.295 1.00 87.06 104 PRO A O 1
ATOM 811 N N . SER A 1 105 ? -4.224 8.559 2.234 1.00 90.25 105 SER A N 1
ATOM 812 C CA . SER A 1 105 ? -5.588 8.326 1.741 1.00 90.25 105 SER A CA 1
ATOM 813 C C . SER A 1 105 ? -6.245 7.125 2.423 1.00 90.25 105 SER A C 1
ATOM 815 O O . SER A 1 105 ? -7.429 7.188 2.748 1.00 90.25 105 SER A O 1
ATOM 817 N N . TYR A 1 106 ? -5.491 6.057 2.699 1.00 89.56 106 TYR A N 1
ATOM 818 C CA . TYR A 1 106 ? -5.997 4.893 3.418 1.00 89.56 106 TYR A CA 1
ATOM 819 C C . TYR A 1 106 ? -6.394 5.233 4.855 1.00 89.56 106 TYR A C 1
ATOM 821 O O . TYR A 1 106 ? -7.491 4.871 5.275 1.00 89.56 106 TYR A O 1
ATOM 829 N N . ILE A 1 107 ? -5.550 5.976 5.579 1.00 88.75 107 ILE A N 1
ATOM 830 C CA . ILE A 1 107 ? -5.849 6.436 6.944 1.00 88.75 107 ILE A CA 1
ATOM 831 C C . ILE A 1 107 ? -7.119 7.293 6.944 1.00 88.75 107 ILE A C 1
ATOM 833 O O . ILE A 1 107 ? -8.050 6.998 7.687 1.00 88.75 107 ILE A O 1
ATOM 837 N N . ARG A 1 108 ? -7.201 8.302 6.062 1.00 89.19 108 ARG A N 1
ATOM 838 C CA . ARG A 1 108 ? -8.377 9.184 5.956 1.00 89.19 108 ARG A CA 1
ATOM 839 C C . ARG A 1 108 ? -9.658 8.404 5.660 1.00 89.19 108 ARG A C 1
ATOM 841 O O . ARG A 1 108 ? -10.664 8.610 6.326 1.00 89.19 108 ARG A O 1
ATOM 848 N N . ARG A 1 109 ? -9.615 7.478 4.695 1.00 89.12 109 ARG A N 1
ATOM 849 C CA . ARG A 1 109 ? -10.771 6.637 4.340 1.00 89.12 109 ARG A CA 1
ATOM 850 C C . ARG A 1 109 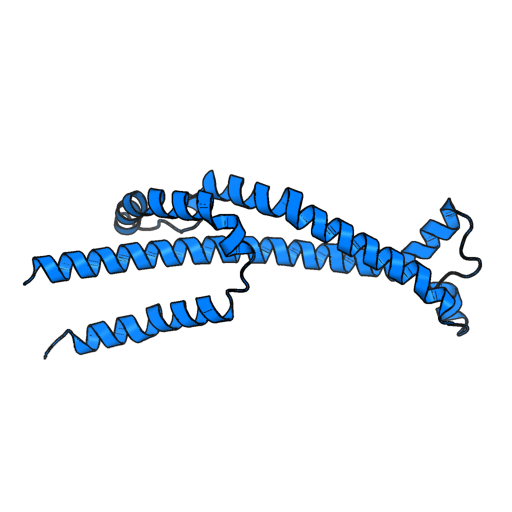? -11.174 5.694 5.474 1.00 89.12 109 ARG A C 1
ATOM 852 O O . ARG A 1 109 ? -12.361 5.472 5.662 1.00 89.12 109 ARG A O 1
ATOM 859 N N . SER A 1 110 ? -10.207 5.160 6.219 1.00 87.62 110 SER A N 1
ATOM 860 C CA . SER A 1 110 ? -10.478 4.263 7.350 1.00 87.62 110 SER A CA 1
ATOM 861 C C . SER A 1 110 ? -11.094 5.011 8.531 1.00 87.62 110 SER A C 1
ATOM 863 O O . SER A 1 110 ? -12.015 4.498 9.147 1.00 87.62 110 SER A O 1
ATOM 865 N N . LEU A 1 111 ? -10.643 6.239 8.808 1.00 87.88 111 LEU A N 1
ATOM 866 C CA . LEU A 1 111 ? -11.245 7.101 9.831 1.00 87.88 111 LEU A CA 1
ATOM 867 C C . LEU A 1 111 ? -12.671 7.528 9.458 1.00 87.88 111 LEU A C 1
ATOM 869 O O . LEU A 1 111 ? -13.545 7.541 10.316 1.00 87.88 111 LEU A O 1
ATOM 873 N N . ALA A 1 112 ? -12.921 7.829 8.180 1.00 87.75 112 ALA A N 1
ATOM 874 C CA . ALA A 1 112 ? -14.256 8.181 7.693 1.00 87.75 112 ALA A CA 1
ATOM 875 C C . ALA A 1 112 ? -15.243 6.999 7.705 1.00 87.75 112 ALA A C 1
ATOM 877 O O . ALA A 1 112 ? -16.450 7.209 7.725 1.00 87.75 112 ALA A O 1
ATOM 878 N N . ALA A 1 113 ? -14.744 5.761 7.676 1.00 86.00 113 ALA A N 1
ATOM 879 C CA . ALA A 1 113 ? -15.558 4.554 7.587 1.00 86.00 113 ALA A CA 1
ATOM 880 C C . ALA A 1 113 ? -15.100 3.481 8.587 1.00 86.00 113 ALA A C 1
ATOM 882 O O . ALA A 1 113 ? -14.871 2.330 8.214 1.00 86.00 113 ALA A O 1
ATOM 883 N N . LEU A 1 114 ? -14.977 3.866 9.861 1.00 82.56 114 LEU A N 1
ATOM 884 C CA . LEU A 1 114 ? -14.613 2.974 10.970 1.00 82.56 114 LEU A CA 1
ATOM 885 C C . LEU A 1 114 ? -15.536 1.751 11.052 1.00 82.56 114 LEU A C 1
ATOM 887 O O . LEU A 1 114 ? -15.059 0.633 11.209 1.00 82.56 114 LEU A O 1
ATOM 891 N N . ASP A 1 115 ? -16.836 1.954 10.846 1.00 82.69 115 ASP A N 1
ATOM 892 C CA . ASP A 1 115 ? -17.857 0.901 10.930 1.00 82.69 115 ASP A CA 1
ATOM 893 C C . ASP A 1 115 ? -17.733 -0.141 9.802 1.00 82.69 115 ASP A C 1
ATOM 895 O O . ASP A 1 115 ? -18.283 -1.230 9.894 1.00 82.69 115 ASP A O 1
ATOM 899 N N . ARG A 1 116 ? -16.967 0.154 8.738 1.00 81.56 116 ARG A N 1
ATOM 900 C CA . ARG A 1 116 ? -16.660 -0.815 7.670 1.00 81.56 116 ARG A CA 1
ATOM 901 C C . ARG A 1 116 ? -15.481 -1.728 8.004 1.00 81.56 116 ARG A C 1
ATOM 903 O O . ARG A 1 116 ? -15.194 -2.637 7.230 1.00 81.56 116 ARG A O 1
ATOM 910 N N . LEU A 1 117 ? -14.763 -1.474 9.100 1.00 78.19 117 LEU A N 1
ATOM 911 C CA . LEU A 1 117 ? -13.629 -2.306 9.508 1.00 78.19 117 LEU A CA 1
ATOM 912 C C . LEU A 1 117 ? -14.080 -3.655 10.071 1.00 78.19 117 LEU A C 1
ATOM 914 O O . LEU A 1 117 ? -13.333 -4.625 9.964 1.00 78.19 117 LEU A O 1
ATOM 918 N N . LEU A 1 118 ? -15.276 -3.718 10.660 1.00 78.12 118 LEU A N 1
ATOM 919 C CA . LEU A 1 118 ? -15.810 -4.916 11.293 1.00 78.12 118 LEU A CA 1
ATOM 920 C C . LEU A 1 118 ? -17.252 -5.177 10.849 1.00 78.12 118 LEU A C 1
ATOM 922 O O . LEU A 1 118 ? -18.048 -4.242 10.795 1.00 78.12 118 LEU A O 1
ATOM 926 N N . PRO A 1 119 ? -17.624 -6.439 10.585 1.00 73.19 119 PRO A N 1
ATOM 927 C CA . PRO A 1 119 ? -19.020 -6.807 10.411 1.00 73.19 119 PRO A CA 1
ATOM 928 C C . PRO A 1 119 ? -19.743 -6.722 11.768 1.00 73.19 119 PRO A C 1
ATOM 930 O O . PRO A 1 119 ? -19.527 -7.530 12.676 1.00 73.19 119 PRO A O 1
ATOM 933 N N . LEU A 1 120 ? -20.588 -5.702 11.921 1.00 75.75 120 LEU A N 1
ATOM 934 C CA . LEU A 1 120 ? -21.410 -5.451 13.109 1.00 75.75 120 LEU A CA 1
ATOM 935 C C . LEU A 1 120 ? -22.751 -6.196 13.002 1.00 75.75 120 LEU A C 1
ATOM 937 O O . LEU A 1 120 ? -23.814 -5.584 12.926 1.00 75.75 120 LEU A O 1
ATOM 941 N N . GLU A 1 121 ? -22.686 -7.526 12.943 1.00 73.06 121 GLU A N 1
ATOM 942 C CA . GLU A 1 121 ? -23.843 -8.391 12.647 1.00 73.06 121 GLU A CA 1
ATOM 943 C C . GLU A 1 121 ? -24.830 -8.540 13.813 1.00 73.06 121 GLU A C 1
ATOM 945 O O . GLU A 1 121 ? -25.992 -8.870 13.596 1.00 73.06 121 GLU A O 1
ATOM 950 N N . THR A 1 122 ? -24.398 -8.298 15.055 1.00 76.38 122 THR A N 1
ATOM 951 C CA . THR A 1 122 ? -25.235 -8.485 16.250 1.00 76.38 122 THR A CA 1
ATOM 952 C C . THR A 1 122 ? -25.381 -7.195 17.051 1.00 76.38 122 THR A C 1
ATOM 954 O O . THR A 1 122 ? -24.424 -6.434 17.198 1.00 76.38 122 THR A O 1
ATOM 957 N N . ALA A 1 123 ? -26.563 -6.983 17.644 1.00 74.62 123 ALA A N 1
ATOM 958 C CA . ALA A 1 123 ? -26.844 -5.835 18.516 1.00 74.62 123 ALA A CA 1
ATOM 959 C C . ALA A 1 123 ? -25.860 -5.742 19.701 1.00 74.62 123 ALA A C 1
ATOM 961 O O . ALA A 1 123 ? -25.445 -4.657 20.096 1.00 74.62 123 ALA A O 1
ATOM 962 N N . TYR A 1 124 ? -25.403 -6.891 20.212 1.00 74.19 124 TYR A N 1
ATOM 963 C CA . TYR A 1 124 ? -24.371 -6.951 21.247 1.00 74.19 124 TYR A CA 1
ATOM 964 C C . TYR A 1 124 ? -23.010 -6.417 20.768 1.00 74.19 124 TYR A C 1
ATOM 966 O O . TYR A 1 124 ? -22.359 -5.659 21.483 1.00 74.19 124 TYR A O 1
ATOM 974 N N . LYS A 1 125 ? -22.572 -6.778 19.550 1.00 74.69 125 LYS A N 1
ATOM 975 C CA . LYS A 1 125 ? -21.333 -6.231 18.972 1.00 74.69 125 LYS A CA 1
ATOM 976 C C . LYS A 1 125 ? -21.458 -4.737 18.678 1.00 74.69 125 LYS A C 1
ATOM 978 O O . LYS A 1 125 ? -20.455 -4.046 18.787 1.00 74.69 125 LYS A O 1
ATOM 983 N N . GLN A 1 126 ? -22.647 -4.252 18.326 1.00 81.38 126 GLN A N 1
ATOM 984 C CA . GLN A 1 126 ? -22.895 -2.828 18.081 1.00 81.38 126 GLN A CA 1
ATOM 985 C C . GLN A 1 126 ? -22.740 -1.987 19.358 1.00 81.38 126 GLN A C 1
ATOM 987 O O . GLN A 1 126 ? -21.977 -1.026 19.335 1.00 81.38 126 GLN A O 1
ATOM 992 N N . ASP A 1 127 ? -23.345 -2.390 20.483 1.00 82.50 127 ASP A N 1
ATOM 993 C CA . ASP A 1 127 ? -23.174 -1.681 21.770 1.00 82.50 127 ASP A CA 1
ATOM 994 C C . ASP A 1 127 ? -21.713 -1.712 22.254 1.00 82.50 127 ASP A C 1
ATOM 996 O O . ASP A 1 127 ? -21.160 -0.710 22.713 1.00 82.50 127 ASP A O 1
ATOM 1000 N N . LEU A 1 128 ? -21.038 -2.857 22.097 1.00 80.19 128 LEU A N 1
ATOM 1001 C CA . LEU A 1 128 ? -19.621 -2.971 22.446 1.00 80.19 128 LEU A CA 1
ATOM 1002 C C . LEU A 1 128 ? -18.740 -2.104 21.529 1.00 80.19 128 LEU A C 1
ATOM 1004 O O . LEU A 1 128 ? -17.751 -1.515 21.969 1.00 80.19 128 LEU A O 1
ATOM 1008 N N . TRP A 1 129 ? -19.105 -2.010 20.251 1.00 85.50 129 TRP A N 1
ATOM 1009 C CA . TRP A 1 129 ? -18.398 -1.207 19.266 1.00 85.50 129 TRP A CA 1
ATOM 1010 C C . TRP A 1 129 ? -18.501 0.282 19.554 1.00 85.50 129 TRP A C 1
ATOM 1012 O O . TRP A 1 129 ? -17.480 0.954 19.478 1.00 85.50 129 TRP A O 1
ATOM 1022 N N . GLU A 1 130 ? -19.665 0.807 19.939 1.00 85.44 130 GLU A N 1
ATOM 1023 C CA . GLU A 1 130 ? -19.808 2.234 20.264 1.00 85.44 130 GLU A CA 1
ATOM 1024 C C . GLU A 1 130 ? -18.815 2.694 21.339 1.00 85.44 130 GLU A C 1
ATOM 1026 O O . GLU A 1 130 ? -18.244 3.783 21.242 1.00 85.44 130 GLU A O 1
ATOM 1031 N N . ARG A 1 131 ? -18.521 1.825 22.312 1.00 83.25 131 ARG A N 1
ATOM 1032 C CA . ARG A 1 131 ? -17.563 2.095 23.395 1.00 83.25 131 ARG A CA 1
ATOM 1033 C C . ARG A 1 131 ? -16.111 2.060 22.924 1.00 83.25 131 ARG A C 1
ATOM 1035 O O . ARG A 1 131 ? -15.299 2.883 23.343 1.00 83.25 131 ARG A O 1
ATOM 1042 N N . VAL A 1 132 ? -15.784 1.118 22.042 1.00 84.56 132 VAL A N 1
ATOM 1043 C CA . VAL A 1 132 ? -14.415 0.875 21.555 1.00 84.56 132 VAL A CA 1
ATOM 1044 C C . VAL A 1 132 ? -14.069 1.741 20.334 1.00 84.56 132 VAL A C 1
ATOM 1046 O O . VAL A 1 132 ? -12.896 2.001 20.060 1.00 84.56 132 VAL A O 1
ATOM 1049 N N . ARG A 1 133 ? -15.073 2.254 19.615 1.00 86.25 133 ARG A N 1
ATOM 1050 C CA . ARG A 1 133 ? -14.932 3.052 18.388 1.00 86.25 133 ARG A CA 1
ATOM 1051 C C . ARG A 1 133 ? -14.020 4.256 18.585 1.00 86.25 133 ARG A C 1
ATOM 1053 O O . ARG A 1 133 ? -13.149 4.499 17.751 1.00 86.25 133 ARG A O 1
ATOM 1060 N N . SER A 1 134 ? -14.202 4.993 19.679 1.00 86.69 134 SER A N 1
ATOM 1061 C CA . SER A 1 134 ? -13.392 6.173 20.008 1.00 86.69 134 SER A CA 1
ATOM 1062 C C . SER A 1 134 ? -11.917 5.808 20.208 1.00 86.69 134 SER A C 1
ATOM 1064 O O . SER A 1 134 ? -11.033 6.491 19.689 1.00 86.69 134 SER A O 1
ATOM 1066 N N . GLN A 1 135 ? -11.645 4.676 20.862 1.00 85.25 135 GLN A N 1
ATOM 1067 C CA . GLN A 1 135 ? -10.293 4.161 21.076 1.00 85.25 135 GLN A CA 1
ATOM 1068 C C . GLN A 1 135 ? -9.652 3.715 19.756 1.00 85.25 135 GLN A C 1
ATOM 1070 O O . GLN A 1 135 ? -8.510 4.074 19.473 1.00 85.25 135 GLN A O 1
ATOM 1075 N N . VAL A 1 136 ? -10.392 3.002 18.897 1.00 84.81 136 VAL A N 1
ATOM 1076 C CA . VAL A 1 136 ? -9.914 2.596 17.561 1.00 84.81 136 VAL A CA 1
ATOM 1077 C C . VAL A 1 136 ? -9.620 3.820 16.698 1.00 84.81 136 VAL A C 1
ATOM 1079 O O . VAL A 1 136 ? -8.564 3.895 16.065 1.00 84.81 136 VAL A O 1
ATOM 1082 N N . GLN A 1 137 ? -10.509 4.814 16.704 1.00 89.06 137 GLN A N 1
ATOM 1083 C CA . GLN A 1 137 ? -10.306 6.080 16.009 1.00 89.06 137 GLN A CA 1
ATOM 1084 C C . GLN A 1 137 ? -9.038 6.785 16.499 1.00 89.06 137 GLN A C 1
ATOM 1086 O O . GLN A 1 137 ? -8.216 7.202 15.680 1.00 89.06 137 GLN A O 1
ATOM 1091 N N . GLN A 1 138 ? -8.843 6.876 17.816 1.00 86.06 138 GLN A N 1
ATOM 1092 C CA . GLN A 1 138 ? -7.661 7.488 18.413 1.00 86.06 138 GLN A CA 1
ATOM 1093 C C . GLN A 1 138 ? -6.382 6.715 18.058 1.00 86.06 138 GLN A C 1
ATOM 1095 O O . GLN A 1 138 ? -5.384 7.332 17.678 1.00 86.06 138 GLN A O 1
ATOM 1100 N N . CYS A 1 139 ? -6.408 5.380 18.087 1.00 82.94 139 CYS A N 1
ATOM 1101 C CA . CYS A 1 139 ? -5.293 4.528 17.669 1.00 82.94 139 CYS A CA 1
ATOM 1102 C C . CYS A 1 139 ? -4.930 4.732 16.191 1.00 82.94 139 CYS A C 1
ATOM 1104 O O . CYS A 1 139 ? -3.751 4.877 15.859 1.00 82.94 139 CYS A O 1
ATOM 1106 N 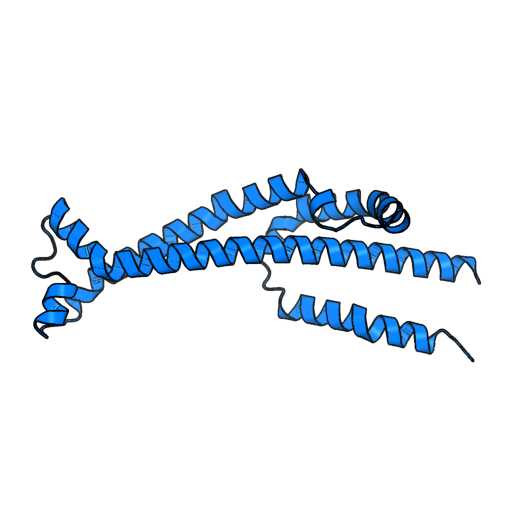N . ILE A 1 140 ? -5.914 4.788 15.290 1.00 85.69 140 ILE A N 1
ATOM 1107 C CA . ILE A 1 140 ? -5.664 5.014 13.859 1.00 85.69 140 ILE A CA 1
ATOM 1108 C C . ILE A 1 140 ? -5.165 6.444 13.613 1.00 85.69 140 ILE A C 1
ATOM 1110 O O . ILE A 1 140 ? -4.212 6.631 12.854 1.00 85.69 140 ILE A O 1
ATOM 1114 N N . ALA A 1 141 ? -5.753 7.447 14.266 1.00 84.38 141 ALA A N 1
ATOM 1115 C CA . ALA A 1 141 ? -5.371 8.845 14.092 1.00 84.38 141 ALA A CA 1
ATOM 1116 C C . ALA A 1 141 ? -3.939 9.124 14.575 1.00 84.38 141 ALA A C 1
ATOM 1118 O O . ALA A 1 141 ? -3.172 9.793 13.884 1.00 84.38 141 ALA A O 1
ATOM 1119 N N . THR A 1 142 ? -3.556 8.577 15.731 1.00 82.31 142 THR A N 1
ATOM 1120 C CA . THR A 1 142 ? -2.245 8.836 16.350 1.00 82.31 142 THR A CA 1
ATOM 1121 C C . THR A 1 142 ? -1.155 7.888 15.851 1.00 82.31 142 THR A C 1
ATOM 1123 O O . THR A 1 142 ? -0.026 8.308 15.595 1.00 82.31 142 THR A O 1
ATOM 1126 N N . GLN A 1 143 ? -1.473 6.602 15.681 1.00 79.50 143 GLN A N 1
ATOM 1127 C CA . GLN A 1 143 ? -0.490 5.547 15.417 1.00 79.50 143 GLN A CA 1
ATOM 1128 C C . GLN A 1 143 ? -0.733 4.784 14.113 1.00 79.50 143 GLN A C 1
ATOM 1130 O O . GLN A 1 143 ? 0.051 3.890 13.780 1.00 79.50 143 GLN A O 1
ATOM 1135 N N . GLY A 1 144 ? -1.743 5.150 13.316 1.00 76.44 144 GLY A N 1
ATOM 1136 C CA . GLY A 1 144 ? -2.105 4.447 12.083 1.00 76.44 144 GLY A CA 1
ATOM 1137 C C . GLY A 1 144 ? -0.911 4.224 11.159 1.00 76.44 144 GLY A C 1
ATOM 1138 O O . GLY A 1 144 ? -0.638 3.095 10.763 1.00 76.44 144 GLY A O 1
ATOM 1139 N N . ARG A 1 145 ? -0.101 5.259 10.896 1.00 76.44 145 ARG A N 1
ATOM 1140 C CA . ARG A 1 145 ? 1.104 5.141 10.050 1.00 76.44 145 ARG A CA 1
ATOM 1141 C C . ARG A 1 145 ? 2.163 4.191 10.630 1.00 76.44 145 ARG A C 1
ATOM 1143 O O . ARG A 1 145 ? 2.829 3.483 9.873 1.00 76.44 145 ARG A O 1
ATOM 1150 N N . ARG A 1 146 ? 2.318 4.151 11.958 1.00 74.38 146 ARG A N 1
ATOM 1151 C CA . ARG A 1 146 ? 3.272 3.274 12.660 1.00 74.38 146 ARG A CA 1
ATOM 1152 C C . ARG 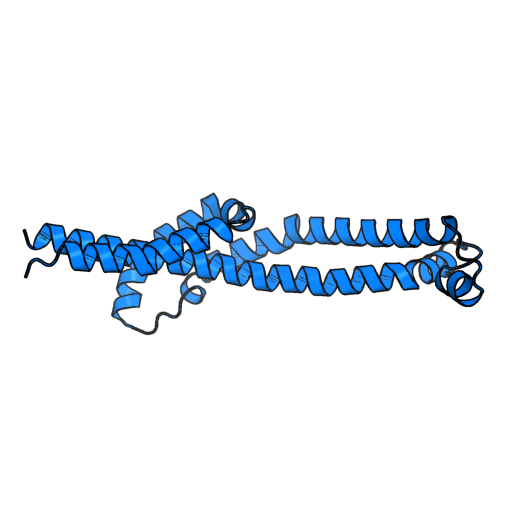A 1 146 ? 2.812 1.815 12.624 1.00 74.38 146 ARG A C 1
ATOM 1154 O O . ARG A 1 146 ? 3.627 0.927 12.365 1.00 74.38 146 ARG A O 1
ATOM 1161 N N . HIS A 1 147 ? 1.514 1.571 12.790 1.00 69.12 147 HIS A N 1
ATOM 1162 C CA . HIS A 1 147 ? 0.915 0.241 12.656 1.00 69.12 147 HIS A CA 1
ATOM 1163 C C . HIS A 1 147 ? 0.965 -0.301 11.222 1.00 69.12 147 HIS A C 1
ATOM 1165 O O . HIS A 1 147 ? 1.097 -1.509 11.041 1.00 69.12 147 HIS A O 1
ATOM 1171 N N . LEU A 1 148 ? 0.934 0.577 10.213 1.00 69.69 148 LEU A N 1
ATOM 1172 C CA . LEU A 1 148 ? 1.116 0.194 8.809 1.00 69.69 148 LEU A CA 1
ATOM 1173 C C . LEU A 1 148 ? 2.580 -0.138 8.461 1.00 69.69 148 LEU A C 1
ATOM 1175 O O . LEU A 1 148 ? 2.830 -1.087 7.724 1.00 69.69 148 LEU A O 1
ATOM 1179 N N . ARG A 1 149 ? 3.556 0.629 8.979 1.00 61.47 149 ARG A N 1
ATOM 1180 C CA . ARG A 1 149 ? 4.996 0.435 8.676 1.00 61.47 149 ARG A CA 1
ATOM 1181 C C . ARG A 1 149 ? 5.636 -0.729 9.413 1.00 61.47 149 ARG A C 1
ATOM 1183 O O . ARG A 1 149 ? 6.611 -1.299 8.933 1.00 61.47 149 ARG A O 1
ATOM 1190 N N . THR A 1 150 ? 5.163 -1.047 10.610 1.00 54.22 150 THR A N 1
ATOM 1191 C CA . THR A 1 150 ? 5.773 -2.124 11.382 1.00 54.22 150 THR A CA 1
ATOM 1192 C C . THR A 1 150 ? 5.365 -3.465 10.776 1.00 54.22 150 THR A C 1
ATOM 1194 O O . THR A 1 150 ? 4.180 -3.793 10.706 1.00 54.22 150 THR A O 1
ATOM 1197 N N . SER A 1 151 ? 6.353 -4.258 10.341 1.00 45.84 151 SER A N 1
ATOM 1198 C CA . SER A 1 151 ? 6.167 -5.632 9.857 1.00 45.84 151 SER A CA 1
ATOM 1199 C C . SER A 1 151 ? 5.703 -6.531 11.009 1.00 45.84 151 SER A C 1
ATOM 1201 O O . SER A 1 151 ? 6.435 -7.316 11.601 1.00 45.84 151 SER A O 1
ATOM 1203 N N . HIS A 1 152 ? 4.441 -6.372 11.387 1.00 49.00 152 HIS A N 1
ATOM 1204 C CA . HIS A 1 152 ? 3.840 -7.011 12.545 1.00 49.00 152 HIS A CA 1
ATOM 1205 C C . HIS A 1 152 ? 3.402 -8.446 12.229 1.00 49.00 152 HIS A C 1
ATOM 1207 O O . HIS A 1 152 ? 2.674 -9.025 13.013 1.00 49.00 152 HIS A O 1
ATOM 1213 N N . ASN A 1 153 ? 3.755 -9.047 11.086 1.00 50.56 153 ASN A N 1
ATOM 1214 C CA . ASN A 1 153 ? 3.229 -10.378 10.740 1.00 50.56 153 ASN A CA 1
ATOM 1215 C C . ASN A 1 153 ? 3.674 -11.463 11.732 1.00 50.56 153 ASN A C 1
ATOM 1217 O O . ASN A 1 153 ? 2.889 -12.357 12.034 1.00 50.56 153 ASN A O 1
ATOM 1221 N N . ARG A 1 154 ? 4.882 -11.354 12.305 1.00 49.81 154 ARG A N 1
ATOM 1222 C CA . ARG A 1 154 ? 5.322 -12.232 13.404 1.00 49.81 154 ARG A CA 1
ATOM 1223 C C . ARG A 1 154 ? 4.646 -11.885 14.737 1.00 49.81 154 ARG A C 1
ATOM 1225 O O . ARG A 1 154 ? 4.170 -12.792 15.411 1.00 49.81 154 ARG A O 1
ATOM 1232 N N . ASN A 1 155 ? 4.532 -10.601 15.085 1.00 47.59 155 ASN A N 1
ATOM 1233 C CA . ASN A 1 155 ? 3.976 -10.173 16.377 1.00 47.59 155 ASN A CA 1
ATOM 1234 C C . ASN A 1 155 ? 2.444 -10.264 16.446 1.00 47.59 155 ASN A C 1
ATOM 1236 O O . ASN A 1 155 ? 1.923 -10.729 17.445 1.00 47.59 155 ASN A O 1
ATOM 1240 N N . VAL A 1 156 ? 1.716 -9.934 15.380 1.00 49.28 156 VAL A N 1
ATOM 1241 C CA . VAL A 1 156 ? 0.255 -10.112 15.283 1.00 49.28 156 VAL A CA 1
ATOM 1242 C C . VAL A 1 156 ? -0.108 -11.586 15.273 1.00 49.28 156 VAL A C 1
ATOM 1244 O O . VAL A 1 156 ? -1.046 -11.955 15.958 1.00 49.28 156 VAL A O 1
ATOM 1247 N N . ARG A 1 157 ? 0.656 -12.461 14.601 1.00 52.16 157 ARG A N 1
ATOM 1248 C CA . ARG A 1 157 ? 0.446 -13.914 14.738 1.00 52.16 157 ARG A CA 1
ATOM 1249 C C . ARG A 1 157 ? 0.701 -14.401 16.165 1.00 52.16 157 ARG A C 1
ATOM 1251 O O . ARG A 1 157 ? 0.020 -15.316 16.607 1.00 52.16 157 ARG A O 1
ATOM 1258 N N . ARG A 1 158 ? 1.663 -13.813 16.883 1.00 53.53 158 ARG A N 1
ATOM 1259 C CA . ARG A 1 158 ? 1.942 -14.143 18.289 1.00 53.53 158 ARG A CA 1
ATOM 1260 C C . ARG A 1 158 ? 0.820 -13.651 19.211 1.00 53.53 158 ARG A C 1
ATOM 1262 O O . ARG A 1 158 ? 0.347 -14.434 20.018 1.00 53.53 158 ARG A O 1
ATOM 1269 N N . VAL A 1 159 ? 0.332 -12.426 19.017 1.00 51.56 159 VAL A N 1
ATOM 1270 C CA . VAL A 1 159 ? -0.808 -11.854 19.756 1.00 51.56 159 VAL A CA 1
ATOM 1271 C C . VAL A 1 159 ? -2.111 -12.584 19.426 1.00 51.56 159 VAL A C 1
ATOM 1273 O O . VAL A 1 159 ? -2.848 -12.918 20.334 1.00 51.56 159 VAL A O 1
ATOM 1276 N N . GLN A 1 160 ? -2.379 -12.933 18.167 1.00 52.22 160 GLN A N 1
ATOM 1277 C CA . GLN A 1 160 ? -3.553 -13.731 17.792 1.00 52.22 160 GLN A CA 1
ATOM 1278 C C . GLN A 1 160 ? -3.485 -15.160 18.339 1.00 52.22 160 GLN A C 1
ATOM 1280 O O . GLN A 1 160 ? -4.507 -15.678 18.763 1.00 52.22 160 GLN A O 1
ATOM 1285 N N . ARG A 1 161 ? -2.306 -15.799 18.385 1.00 56.06 161 ARG A N 1
ATOM 1286 C CA . ARG A 1 161 ? -2.143 -17.097 19.069 1.00 56.06 161 ARG A CA 1
ATOM 1287 C C . ARG A 1 161 ? -2.313 -16.984 20.580 1.00 56.06 161 ARG A C 1
ATOM 1289 O O . ARG A 1 161 ? -2.894 -17.881 21.171 1.00 56.06 161 ARG A O 1
ATOM 1296 N N . PHE A 1 162 ? -1.845 -15.895 21.182 1.00 51.41 162 PHE A N 1
ATOM 1297 C CA . PHE A 1 162 ? -2.036 -15.611 22.603 1.00 51.41 162 PHE A CA 1
ATOM 1298 C C . PHE A 1 162 ? -3.525 -15.376 22.919 1.00 51.41 162 PHE A C 1
ATOM 1300 O O . PHE A 1 162 ? -4.085 -15.995 23.814 1.00 51.41 162 PHE A O 1
ATOM 1307 N N . VAL A 1 163 ? -4.217 -14.575 22.106 1.00 55.69 163 VAL A N 1
ATOM 1308 C CA . VAL A 1 163 ? -5.653 -14.288 22.256 1.00 55.69 163 VAL A CA 1
ATOM 1309 C C . VAL A 1 163 ? -6.532 -15.505 21.928 1.00 55.69 163 VAL A C 1
ATOM 1311 O O . VAL A 1 163 ? -7.543 -15.713 22.584 1.00 55.69 163 VAL A O 1
ATOM 1314 N N . ALA A 1 164 ? -6.158 -16.350 20.962 1.00 56.44 164 ALA A N 1
ATOM 1315 C CA . ALA A 1 164 ? -6.926 -17.553 20.620 1.00 56.44 164 ALA A CA 1
ATOM 1316 C C . ALA A 1 164 ? -6.612 -18.767 21.518 1.00 56.44 164 ALA A C 1
ATOM 1318 O O . ALA A 1 164 ? -7.466 -19.632 21.701 1.00 56.44 164 ALA A O 1
ATOM 1319 N N . GLY A 1 165 ? -5.388 -18.862 22.046 1.00 50.72 165 GLY A N 1
ATOM 1320 C CA . GLY A 1 165 ? -4.893 -20.023 22.792 1.00 50.72 165 GLY A CA 1
ATOM 1321 C C . GLY A 1 165 ? -4.777 -19.798 24.299 1.00 50.72 165 GLY A C 1
ATOM 1322 O O . GLY A 1 165 ? -5.252 -20.623 25.076 1.00 50.72 165 GLY A O 1
ATOM 1323 N N . ASP A 1 166 ? -4.185 -18.686 24.731 1.00 50.78 166 ASP A N 1
ATOM 1324 C CA . ASP A 1 166 ? -3.889 -18.457 26.150 1.00 50.78 166 ASP A CA 1
ATOM 1325 C C . ASP A 1 166 ? -5.082 -17.872 26.913 1.00 50.78 166 ASP A C 1
ATOM 1327 O O . ASP A 1 166 ? -5.260 -18.175 28.087 1.00 50.78 166 ASP A O 1
ATOM 1331 N N . LEU A 1 167 ? -5.976 -17.149 26.235 1.00 49.78 167 LEU A N 1
ATOM 1332 C CA . LEU A 1 167 ? -7.252 -16.686 26.798 1.00 49.78 167 LEU A CA 1
ATOM 1333 C C . LEU A 1 167 ? -8.205 -17.856 27.112 1.00 49.78 167 LEU A C 1
ATOM 1335 O O . LEU A 1 167 ? -8.866 -17.855 28.148 1.00 49.78 167 LEU A O 1
ATOM 1339 N N . ARG A 1 168 ? -8.206 -18.901 26.269 1.00 50.22 168 ARG A N 1
ATOM 1340 C CA . ARG A 1 168 ? -8.976 -20.139 26.488 1.00 50.22 168 ARG A CA 1
ATOM 1341 C C . ARG A 1 168 ? -8.421 -20.947 27.667 1.00 50.22 168 ARG A C 1
ATOM 1343 O O . ARG A 1 168 ? -9.183 -21.377 28.524 1.00 50.22 168 ARG A O 1
ATOM 1350 N N . ARG A 1 169 ? -7.090 -21.056 27.763 1.00 53.47 169 ARG A N 1
ATOM 1351 C CA . ARG A 1 169 ? -6.382 -21.719 28.876 1.00 53.47 169 ARG A CA 1
ATOM 1352 C C . ARG A 1 169 ? -6.493 -20.966 30.205 1.00 53.47 169 ARG A C 1
ATOM 1354 O O . ARG A 1 169 ? -6.538 -21.595 31.257 1.00 53.47 169 ARG A O 1
ATOM 1361 N N . LEU A 1 170 ? -6.538 -19.633 30.174 1.00 52.16 170 LEU A N 1
ATOM 1362 C CA . LEU A 1 170 ? -6.810 -18.809 31.355 1.00 52.16 170 LEU A CA 1
ATOM 1363 C C . LEU A 1 170 ? -8.245 -19.016 31.850 1.00 52.16 170 LEU A C 1
ATOM 1365 O O . LEU A 1 170 ? -8.442 -19.190 33.047 1.00 52.16 170 LEU A O 1
ATOM 1369 N N . TYR A 1 171 ? -9.227 -19.095 30.948 1.00 51.19 171 TYR A N 1
ATOM 1370 C CA . TYR A 1 171 ? -10.613 -19.414 31.313 1.00 51.19 171 TYR A CA 1
ATOM 1371 C C . TYR A 1 171 ? -10.761 -20.829 31.900 1.00 51.19 171 TYR A C 1
ATOM 1373 O O . TYR A 1 171 ? -11.498 -21.022 32.863 1.00 51.19 171 TYR A O 1
ATOM 1381 N N . GLU A 1 172 ? -10.025 -21.808 31.364 1.00 53.56 172 GLU A N 1
ATOM 1382 C CA . GLU A 1 172 ? -9.978 -23.184 31.886 1.00 53.56 172 GLU A CA 1
ATOM 1383 C C . GLU A 1 172 ? -9.288 -23.288 33.256 1.00 53.56 172 GLU A C 1
ATOM 1385 O O . GLU A 1 172 ? -9.659 -24.144 34.050 1.00 53.56 172 GLU A O 1
ATOM 1390 N N . ARG A 1 173 ? -8.325 -22.410 33.575 1.00 52.88 173 ARG A N 1
ATOM 1391 C CA . ARG A 1 173 ? -7.686 -22.358 34.906 1.00 52.88 173 ARG A CA 1
ATOM 1392 C C . ARG A 1 173 ? -8.484 -21.587 35.960 1.00 52.88 173 ARG A C 1
ATOM 1394 O O . ARG A 1 173 ? -8.248 -21.799 37.143 1.00 52.88 173 ARG A O 1
ATOM 1401 N N . ILE A 1 174 ? -9.363 -20.669 35.552 1.00 51.28 174 ILE A N 1
ATOM 1402 C CA . ILE A 1 174 ? -10.125 -19.791 36.463 1.00 51.28 174 ILE A CA 1
ATOM 1403 C C . ILE A 1 174 ? -11.533 -20.344 36.759 1.00 51.28 174 ILE A C 1
ATOM 1405 O O . ILE A 1 174 ? -12.159 -19.911 37.721 1.00 51.28 174 ILE A O 1
ATOM 1409 N N . LYS A 1 175 ? -12.028 -21.336 36.004 1.00 41.16 175 LYS A N 1
ATOM 1410 C CA . LYS A 1 175 ? -13.147 -22.187 36.443 1.00 41.16 175 LYS A CA 1
ATOM 1411 C C . LYS A 1 175 ? -12.606 -23.293 37.363 1.00 41.16 175 LYS A C 1
ATOM 1413 O O . LYS A 1 175 ? -12.063 -24.262 36.835 1.00 41.16 175 LYS A O 1
ATOM 1418 N N . PRO A 1 176 ? -12.740 -23.205 38.699 1.00 40.53 176 PRO A N 1
ATOM 1419 C CA . PRO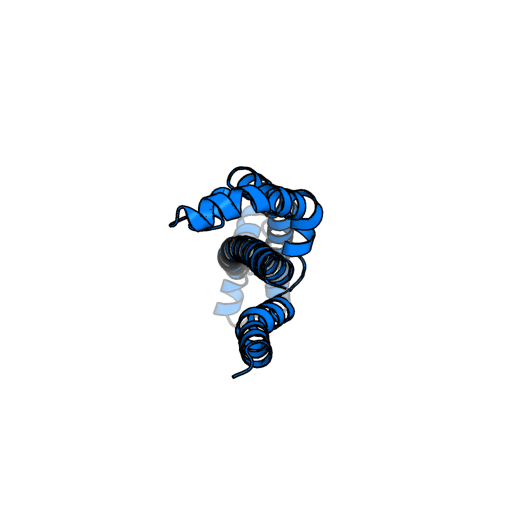 A 1 176 ? -12.629 -24.402 39.512 1.00 40.53 176 PRO A CA 1
ATOM 1420 C C . PRO A 1 176 ? -13.836 -25.292 39.183 1.00 40.53 176 PRO A C 1
ATOM 1422 O O . PRO A 1 176 ? -14.966 -24.804 39.082 1.00 40.53 176 PRO A O 1
ATOM 1425 N N . GLY A 1 177 ? -13.576 -26.577 38.946 1.00 41.66 177 GLY A N 1
ATOM 1426 C CA . GLY A 1 177 ? -14.554 -27.598 39.312 1.00 41.66 177 GLY A CA 1
ATOM 1427 C C . GLY A 1 177 ? -14.708 -27.627 40.824 1.00 41.66 177 GLY A C 1
ATOM 1428 O O . GLY A 1 177 ? -13.713 -27.292 41.510 1.00 41.66 177 GLY A O 1
#

Foldseek 3Di:
DVVVVVVVVLVLVLVVLLLLLLVLLLVVLVVVLVVLCVVLVVVLVCCLQCVQVVCCVPVVDDPDAPVRCVVVVVDDPVNRPRSVVSSVVSVVVSVCCCVPPSQVVSLVVCLVCVVVSDDCPDPVSVVSCVVNVVVSSVCSVPCVVVSNPDPCPVVSVVVVCCSVPVVVVVVVVPDDD